Protein AF-A0A7J6AC24-F1 (afdb_monomer_lite)

Structure (mmCIF, N/CA/C/O backbone):
data_AF-A0A7J6AC24-F1
#
_entry.id   AF-A0A7J6AC24-F1
#
loop_
_atom_site.group_PDB
_atom_site.id
_atom_site.type_symbol
_atom_site.label_atom_id
_atom_site.label_alt_id
_atom_site.label_comp_id
_atom_site.label_asym_id
_atom_site.label_entity_id
_atom_site.label_seq_id
_atom_site.pdbx_PDB_ins_code
_atom_site.Cartn_x
_atom_site.Cartn_y
_atom_site.Cartn_z
_atom_site.occupancy
_atom_site.B_iso_or_equiv
_atom_site.auth_seq_id
_atom_site.auth_comp_id
_atom_site.auth_asym_id
_atom_site.auth_atom_id
_atom_site.pdbx_PDB_model_num
ATOM 1 N N . MET A 1 1 ? -5.800 -0.029 28.257 1.00 36.34 1 MET A N 1
ATOM 2 C CA . MET A 1 1 ? -5.425 -0.671 26.978 1.00 36.34 1 MET A CA 1
ATOM 3 C C . MET A 1 1 ? -5.150 0.449 25.990 1.00 36.34 1 MET A C 1
ATOM 5 O O . MET A 1 1 ? -6.046 1.252 25.759 1.00 36.34 1 MET A O 1
ATOM 9 N N . ALA A 1 2 ? -3.905 0.617 25.543 1.00 39.00 2 ALA A N 1
ATOM 10 C CA . ALA A 1 2 ? -3.530 1.752 24.702 1.00 39.00 2 ALA A CA 1
ATOM 11 C C . ALA A 1 2 ? -4.281 1.681 23.362 1.00 39.00 2 ALA A C 1
ATOM 13 O O . ALA A 1 2 ? -4.115 0.725 22.609 1.00 39.00 2 ALA A O 1
ATOM 14 N N . ASN A 1 3 ? -5.104 2.693 23.069 1.00 45.81 3 ASN A N 1
ATOM 15 C CA . ASN A 1 3 ? -5.588 2.966 21.717 1.00 45.81 3 ASN A CA 1
ATOM 16 C C . ASN A 1 3 ? -4.391 3.441 20.882 1.00 45.81 3 ASN A C 1
ATOM 18 O O . ASN A 1 3 ? -4.195 4.639 20.678 1.00 45.81 3 ASN A O 1
ATOM 22 N N . GLN A 1 4 ? -3.533 2.509 20.468 1.00 55.06 4 GLN A N 1
ATOM 23 C CA . GLN A 1 4 ? -2.399 2.831 19.618 1.00 55.06 4 GLN A CA 1
ATOM 24 C C . GLN A 1 4 ? -2.935 3.191 18.232 1.00 55.06 4 GLN A C 1
ATOM 26 O O . GLN A 1 4 ? -3.321 2.319 17.456 1.00 55.06 4 GLN A O 1
ATOM 31 N N . LYS A 1 5 ? -3.003 4.494 17.938 1.00 62.88 5 LYS A N 1
ATOM 32 C CA . LYS A 1 5 ? -3.261 4.983 16.581 1.00 62.88 5 LYS A CA 1
ATOM 33 C C . LYS A 1 5 ? -2.176 4.415 15.668 1.00 62.88 5 LYS A C 1
ATOM 35 O O . LYS A 1 5 ? -0.992 4.622 15.926 1.00 62.88 5 LYS A O 1
ATOM 40 N N . MET A 1 6 ? -2.581 3.695 14.623 1.00 70.00 6 MET A N 1
ATOM 41 C CA . MET A 1 6 ? -1.657 3.220 13.597 1.00 70.00 6 MET A CA 1
ATOM 42 C C . MET A 1 6 ? -0.981 4.437 12.960 1.00 70.00 6 MET A C 1
ATOM 44 O O . MET A 1 6 ? -1.669 5.314 12.438 1.00 70.00 6 MET A O 1
ATOM 48 N N . ASN A 1 7 ? 0.346 4.512 13.045 1.00 79.38 7 ASN A N 1
ATOM 49 C CA . ASN A 1 7 ? 1.134 5.554 12.396 1.00 79.38 7 ASN A CA 1
ATOM 50 C C . ASN A 1 7 ? 1.906 4.964 11.207 1.00 79.38 7 ASN A C 1
ATOM 52 O O . ASN A 1 7 ? 2.098 3.752 11.123 1.00 79.38 7 ASN A O 1
ATOM 56 N N . GLN A 1 8 ? 2.375 5.820 10.309 1.00 83.12 8 GLN A N 1
ATOM 57 C CA . GLN A 1 8 ? 2.968 5.467 9.018 1.00 83.12 8 GLN A CA 1
ATOM 58 C C . GLN A 1 8 ? 4.132 4.481 9.176 1.00 83.12 8 GLN A C 1
ATOM 60 O O . GLN A 1 8 ? 4.127 3.411 8.577 1.00 83.12 8 GLN A O 1
ATOM 65 N N . GLY A 1 9 ? 5.072 4.771 10.083 1.00 79.94 9 GLY A N 1
ATOM 66 C CA . GLY A 1 9 ? 6.197 3.873 10.369 1.00 79.94 9 GLY A CA 1
ATOM 67 C C . GLY A 1 9 ? 5.778 2.522 10.963 1.00 79.94 9 GLY A C 1
ATOM 68 O O . GLY A 1 9 ? 6.368 1.494 10.639 1.00 79.94 9 GLY A O 1
ATOM 69 N N . MET A 1 10 ? 4.721 2.497 11.782 1.00 81.56 10 MET A N 1
ATOM 70 C CA . MET A 1 10 ? 4.189 1.247 12.337 1.00 81.56 10 MET A CA 1
ATOM 71 C C . MET A 1 10 ? 3.509 0.391 11.273 1.00 81.56 10 MET A C 1
ATOM 73 O O . MET A 1 10 ? 3.602 -0.833 11.331 1.00 81.56 10 MET A O 1
ATOM 77 N N . LEU A 1 11 ? 2.833 1.035 10.320 1.00 80.69 11 LEU A N 1
ATOM 78 C CA . LEU A 1 11 ? 2.199 0.367 9.196 1.00 80.69 11 LEU A CA 1
ATOM 79 C C . LEU A 1 11 ? 3.256 -0.255 8.281 1.00 80.69 11 LEU A C 1
ATOM 81 O O . LEU A 1 11 ? 3.209 -1.452 8.031 1.00 80.69 11 LEU A O 1
ATOM 85 N N . LEU A 1 12 ? 4.261 0.528 7.878 1.00 82.50 12 LEU A N 1
ATOM 86 C CA . LEU A 1 12 ? 5.353 0.069 7.013 1.00 82.50 12 LEU A CA 1
ATOM 87 C C . LEU A 1 12 ? 6.121 -1.120 7.597 1.00 82.50 12 LEU A C 1
ATOM 89 O O . LEU A 1 12 ? 6.477 -2.034 6.862 1.00 82.50 12 LEU A O 1
ATOM 93 N N . SER A 1 13 ? 6.342 -1.137 8.915 1.00 81.62 13 SER A N 1
ATOM 94 C CA . SER A 1 13 ? 7.034 -2.245 9.587 1.00 81.62 13 SER A CA 1
ATOM 95 C C . SER A 1 13 ? 6.218 -3.541 9.636 1.00 81.62 13 SER A C 1
ATOM 97 O O . SER A 1 13 ? 6.779 -4.591 9.941 1.00 81.62 13 SER A O 1
ATOM 99 N N . ARG A 1 14 ? 4.904 -3.473 9.407 1.00 79.31 14 ARG A N 1
ATOM 100 C CA . ARG A 1 14 ? 4.006 -4.636 9.414 1.00 79.31 14 ARG A CA 1
ATOM 101 C C . ARG A 1 14 ? 3.731 -5.175 8.017 1.00 79.31 14 ARG A C 1
ATOM 103 O O . ARG A 1 14 ? 3.113 -6.231 7.912 1.00 79.31 14 ARG A O 1
ATOM 110 N N . ILE A 1 15 ? 4.160 -4.456 6.981 1.00 82.25 15 ILE A N 1
ATOM 111 C CA . ILE A 1 15 ? 3.973 -4.863 5.596 1.00 82.25 15 ILE A CA 1
ATOM 112 C C . ILE A 1 15 ? 5.037 -5.895 5.217 1.00 82.25 15 ILE A C 1
ATOM 114 O O . ILE A 1 15 ? 6.237 -5.629 5.265 1.00 82.25 15 ILE A O 1
ATOM 118 N N . LEU A 1 16 ? 4.573 -7.072 4.817 1.00 82.00 16 LEU A N 1
ATOM 119 C CA . LEU A 1 16 ? 5.316 -8.080 4.086 1.00 82.00 16 LEU A CA 1
ATOM 120 C C . LEU A 1 16 ? 5.290 -7.668 2.616 1.00 82.00 16 LEU A C 1
ATOM 122 O O . LEU A 1 16 ? 4.266 -7.771 1.939 1.00 82.00 16 LEU A O 1
ATOM 126 N N . TRP A 1 17 ? 6.411 -7.124 2.160 1.00 81.44 17 TRP A N 1
ATOM 127 C CA . TRP A 1 17 ? 6.581 -6.683 0.783 1.00 81.44 17 TRP A CA 1
ATOM 128 C C . TRP A 1 17 ? 6.651 -7.881 -0.166 1.00 81.44 17 TRP A C 1
ATOM 130 O O . TRP A 1 17 ? 7.186 -8.923 0.226 1.00 81.44 17 TRP A O 1
ATOM 140 N N . PRO A 1 18 ? 6.145 -7.736 -1.401 1.00 72.56 18 PRO A N 1
ATOM 141 C CA . PRO A 1 18 ? 6.208 -8.798 -2.387 1.00 72.56 18 PRO A CA 1
ATOM 142 C C . PRO A 1 18 ? 7.674 -9.147 -2.641 1.00 72.56 18 PRO A C 1
ATOM 144 O O . PRO A 1 18 ? 8.510 -8.262 -2.853 1.00 72.56 18 PRO A O 1
ATOM 147 N N . ALA A 1 19 ? 7.989 -10.440 -2.615 1.00 63.09 19 ALA A N 1
ATOM 148 C CA . ALA A 1 19 ? 9.272 -10.911 -3.110 1.00 63.09 19 ALA A CA 1
ATOM 149 C C . ALA A 1 19 ? 9.362 -10.653 -4.626 1.00 63.09 19 ALA A C 1
ATOM 151 O O . ALA A 1 19 ? 8.355 -10.425 -5.302 1.00 63.09 19 ALA A O 1
ATO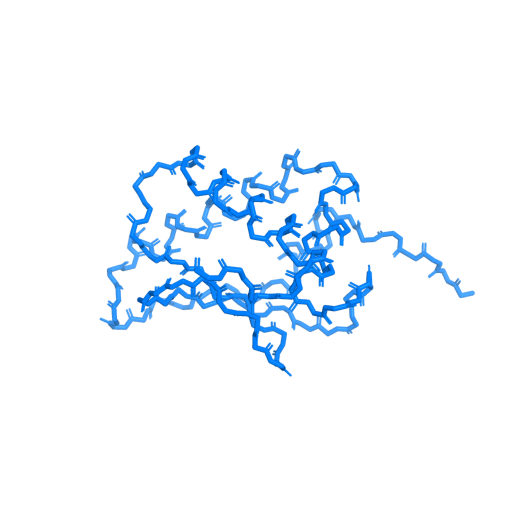M 152 N N . ALA A 1 20 ? 10.580 -10.652 -5.169 1.00 57.75 20 ALA A N 1
ATOM 153 C CA . ALA A 1 20 ? 10.741 -10.769 -6.612 1.00 57.75 20 AL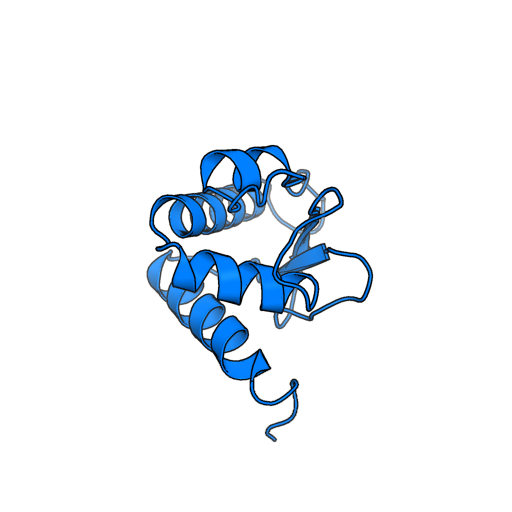A A CA 1
ATOM 154 C C . ALA A 1 20 ? 10.125 -12.114 -7.023 1.00 57.75 20 ALA A C 1
ATOM 156 O O . ALA A 1 20 ? 10.604 -13.157 -6.585 1.00 57.75 20 ALA A O 1
ATOM 157 N N . ASP A 1 21 ? 9.032 -12.057 -7.773 1.00 56.00 21 ASP A N 1
ATOM 158 C CA . ASP A 1 21 ? 8.294 -13.221 -8.252 1.00 56.00 21 ASP A CA 1
ATOM 159 C C . ASP A 1 21 ? 8.493 -13.334 -9.767 1.00 56.00 21 ASP A C 1
ATOM 161 O O . ASP A 1 21 ? 8.681 -12.315 -10.433 1.00 56.00 21 ASP A O 1
ATOM 165 N N . ASP A 1 22 ? 8.487 -14.551 -10.310 1.00 54.38 22 ASP A N 1
ATOM 166 C CA . ASP A 1 22 ? 8.783 -14.820 -11.726 1.00 54.38 22 ASP A CA 1
ATOM 167 C C . ASP A 1 22 ? 7.734 -14.192 -12.674 1.00 54.38 22 ASP A C 1
ATOM 169 O O . ASP A 1 22 ? 8.021 -13.947 -13.847 1.00 54.38 22 ASP A O 1
ATOM 173 N N . GLU A 1 23 ? 6.533 -13.865 -12.169 1.00 55.62 23 GLU A N 1
ATOM 174 C CA . GLU A 1 23 ? 5.453 -13.252 -12.958 1.00 55.62 23 GLU A CA 1
ATOM 175 C C . GLU A 1 23 ? 5.702 -11.779 -13.349 1.00 55.62 23 GLU A C 1
ATOM 177 O O . GLU A 1 23 ? 5.118 -11.301 -14.327 1.00 55.62 23 GLU A O 1
ATOM 182 N N . TYR A 1 24 ? 6.577 -11.044 -12.646 1.00 57.75 24 TYR A N 1
ATOM 183 C CA . TYR A 1 24 ? 6.921 -9.653 -12.977 1.00 57.75 24 TYR A CA 1
ATOM 184 C C . TYR A 1 24 ? 8.421 -9.375 -12.800 1.00 57.75 24 TYR A C 1
ATOM 186 O O . TYR A 1 24 ? 9.017 -9.803 -11.814 1.00 57.75 24 TYR A O 1
ATOM 194 N N . PRO A 1 25 ? 9.060 -8.573 -13.681 1.00 65.81 25 PRO A N 1
ATOM 195 C CA . PRO A 1 25 ? 10.434 -8.144 -13.451 1.00 65.81 25 PRO A CA 1
ATOM 196 C C . PRO A 1 25 ? 10.545 -7.470 -12.081 1.00 65.81 25 PRO A C 1
ATOM 198 O O . PRO A 1 25 ? 9.714 -6.631 -11.725 1.00 65.81 25 PRO A O 1
ATOM 201 N N . ALA A 1 26 ? 11.600 -7.800 -11.333 1.00 69.88 26 ALA A N 1
ATOM 202 C CA . ALA A 1 26 ? 11.846 -7.269 -9.990 1.00 69.88 26 ALA A CA 1
ATOM 203 C C . ALA A 1 26 ? 11.754 -5.730 -9.923 1.00 69.88 26 ALA A C 1
ATOM 205 O O . ALA A 1 26 ? 11.344 -5.175 -8.905 1.00 69.88 26 ALA A O 1
ATOM 206 N N . GLU A 1 27 ? 12.066 -5.043 -11.029 1.00 75.94 27 GLU A N 1
ATOM 207 C CA . GLU A 1 27 ? 11.921 -3.593 -11.164 1.00 75.94 27 GLU A CA 1
ATOM 208 C C . GLU A 1 27 ? 10.468 -3.118 -10.991 1.00 75.94 27 GLU A C 1
ATOM 210 O O . GLU A 1 27 ? 10.228 -2.099 -10.341 1.00 75.94 27 GLU A O 1
ATOM 215 N N . THR A 1 28 ? 9.487 -3.857 -11.511 1.00 78.88 28 THR A N 1
ATOM 216 C CA . THR A 1 28 ? 8.069 -3.529 -11.335 1.00 78.88 28 THR A CA 1
ATOM 217 C C . THR A 1 28 ? 7.642 -3.738 -9.889 1.00 78.88 28 THR A C 1
ATOM 219 O O . THR A 1 28 ? 7.066 -2.825 -9.298 1.00 78.88 28 THR A O 1
ATOM 222 N N . ASN A 1 29 ? 7.980 -4.878 -9.277 1.00 75.94 29 ASN A N 1
ATOM 223 C CA . ASN A 1 29 ? 7.639 -5.141 -7.873 1.00 75.94 29 ASN A CA 1
ATOM 224 C C . ASN A 1 29 ? 8.246 -4.079 -6.951 1.00 75.94 29 ASN A C 1
ATOM 226 O O . ASN A 1 29 ? 7.570 -3.552 -6.061 1.00 75.94 29 ASN A O 1
ATOM 230 N N . GLN A 1 30 ? 9.497 -3.697 -7.217 1.00 80.94 30 GLN A N 1
ATOM 231 C CA . GLN A 1 30 ? 10.170 -2.616 -6.510 1.00 80.94 30 GLN A CA 1
ATOM 232 C C . GLN A 1 30 ? 9.475 -1.268 -6.739 1.00 80.94 30 GLN A C 1
ATOM 234 O O . GLN A 1 30 ? 9.265 -0.524 -5.781 1.00 80.94 30 GLN A O 1
ATOM 239 N N . ARG A 1 31 ? 9.077 -0.950 -7.975 1.00 85.25 31 ARG A N 1
ATOM 240 C CA . ARG A 1 31 ? 8.392 0.307 -8.308 1.00 85.25 31 ARG A CA 1
ATOM 241 C C . ARG A 1 31 ? 7.051 0.432 -7.586 1.00 85.25 31 ARG A C 1
ATOM 243 O O . ARG A 1 31 ? 6.813 1.444 -6.928 1.00 85.25 31 ARG A O 1
ATOM 250 N N . ILE A 1 32 ? 6.215 -0.604 -7.643 1.00 83.19 32 ILE A N 1
ATOM 251 C CA . ILE A 1 32 ? 4.916 -0.634 -6.954 1.00 83.19 32 ILE A CA 1
ATOM 252 C C . ILE A 1 32 ? 5.102 -0.555 -5.432 1.00 83.19 32 ILE A C 1
ATOM 254 O O . ILE A 1 32 ? 4.400 0.199 -4.757 1.00 83.19 32 ILE A O 1
ATOM 258 N N . THR A 1 33 ? 6.109 -1.24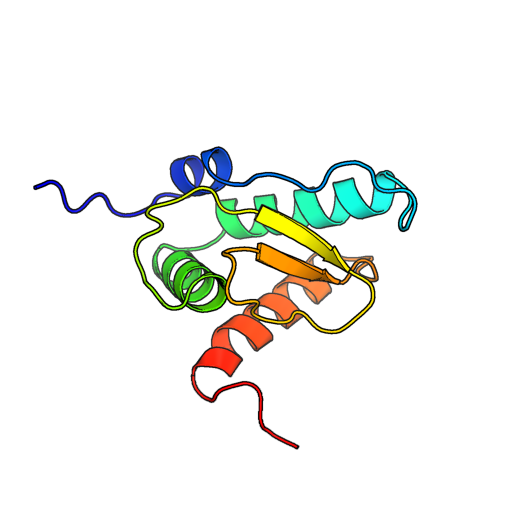8 -4.894 1.00 83.69 33 THR A N 1
ATOM 259 C CA . THR A 1 33 ? 6.488 -1.168 -3.474 1.00 83.69 33 THR A CA 1
ATOM 260 C C . THR A 1 33 ? 6.870 0.256 -3.063 1.00 83.69 33 THR A C 1
ATOM 262 O O . THR A 1 33 ? 6.389 0.761 -2.046 1.00 83.69 33 THR A O 1
ATOM 265 N N . VAL A 1 34 ? 7.690 0.940 -3.868 1.00 88.12 34 VAL A N 1
ATOM 266 C CA . VAL A 1 34 ? 8.078 2.339 -3.628 1.00 88.12 34 VAL A CA 1
ATOM 267 C C . VAL A 1 34 ? 6.858 3.257 -3.658 1.00 88.12 34 VAL A C 1
ATOM 269 O O . VAL A 1 34 ? 6.739 4.127 -2.797 1.00 88.12 34 VAL A O 1
ATOM 272 N N . TYR A 1 35 ? 5.928 3.047 -4.591 1.00 89.00 35 TYR A N 1
ATOM 273 C CA . TYR A 1 35 ? 4.700 3.836 -4.680 1.00 89.00 35 TYR A CA 1
ATOM 274 C C . TYR A 1 35 ? 3.788 3.641 -3.470 1.00 89.00 35 TYR A C 1
ATOM 276 O O . TYR A 1 35 ? 3.340 4.629 -2.888 1.00 89.00 35 TYR A O 1
ATOM 284 N N . LEU A 1 36 ? 3.556 2.399 -3.035 1.00 85.25 36 LEU A N 1
ATOM 285 C CA . LEU A 1 36 ? 2.753 2.141 -1.839 1.00 85.25 36 LEU A CA 1
ATOM 286 C C . LEU A 1 36 ? 3.409 2.746 -0.591 1.00 85.25 36 LEU A C 1
ATOM 288 O O . LEU A 1 36 ? 2.734 3.364 0.233 1.00 85.25 36 LEU A O 1
ATOM 292 N N . ARG A 1 37 ? 4.732 2.613 -0.464 1.00 87.62 37 ARG A N 1
ATOM 293 C CA . ARG A 1 37 ? 5.485 3.196 0.647 1.00 87.62 37 ARG A CA 1
ATOM 294 C C . ARG A 1 37 ? 5.371 4.720 0.669 1.00 87.62 37 ARG A C 1
ATOM 296 O O . ARG A 1 37 ? 4.999 5.272 1.700 1.00 87.62 37 ARG A O 1
ATOM 303 N N . GLN A 1 38 ? 5.591 5.375 -0.472 1.00 89.38 38 GLN A N 1
ATOM 304 C CA . GLN A 1 38 ? 5.394 6.820 -0.635 1.00 89.38 38 GLN A CA 1
ATOM 305 C C . GLN A 1 38 ? 3.971 7.247 -0.271 1.00 89.38 38 GLN A C 1
ATOM 307 O O . GLN A 1 38 ? 3.792 8.242 0.429 1.00 89.38 38 GLN A O 1
ATOM 312 N N . PHE A 1 39 ? 2.962 6.484 -0.698 1.00 87.06 39 PHE A N 1
ATOM 313 C CA . PHE A 1 39 ? 1.574 6.765 -0.353 1.00 87.06 39 PHE A CA 1
ATOM 314 C C . PHE A 1 39 ? 1.366 6.742 1.161 1.00 87.06 39 PHE A C 1
ATOM 316 O O . PHE A 1 39 ? 0.829 7.698 1.707 1.00 87.06 39 PHE A O 1
ATOM 323 N N . ILE A 1 40 ? 1.845 5.707 1.855 1.00 87.19 40 ILE A N 1
ATOM 324 C CA . ILE A 1 40 ? 1.727 5.587 3.316 1.00 87.19 40 ILE A CA 1
ATOM 325 C C . ILE A 1 40 ? 2.477 6.722 4.030 1.00 87.19 40 ILE A C 1
ATOM 327 O O . ILE A 1 40 ? 1.947 7.311 4.972 1.00 87.19 40 ILE A O 1
ATOM 331 N N . GLU A 1 41 ? 3.681 7.073 3.576 1.00 86.12 41 GLU A N 1
ATOM 332 C CA . GLU A 1 41 ? 4.487 8.166 4.145 1.00 86.12 41 GLU A CA 1
ATOM 333 C C . GLU A 1 41 ? 3.891 9.562 3.903 1.00 86.12 41 GLU A C 1
ATOM 335 O O . GLU A 1 41 ? 4.150 10.484 4.677 1.00 86.12 41 GLU A O 1
ATOM 340 N N . MET A 1 42 ? 3.070 9.729 2.866 1.00 84.12 42 MET A N 1
ATOM 341 C CA . MET A 1 42 ? 2.381 10.992 2.569 1.00 84.12 42 MET A CA 1
ATOM 342 C C . MET A 1 42 ? 0.918 11.017 3.031 1.00 84.12 42 MET A C 1
ATOM 344 O O . MET A 1 42 ? 0.302 12.083 3.065 1.00 84.12 42 MET A O 1
ATOM 348 N N . ALA A 1 43 ? 0.344 9.863 3.368 1.00 81.81 43 ALA A N 1
ATOM 349 C CA . ALA A 1 43 ? -1.051 9.725 3.758 1.00 81.81 43 ALA A CA 1
ATOM 350 C C . ALA A 1 43 ? -1.319 10.367 5.125 1.00 81.81 43 ALA A C 1
ATOM 352 O O . ALA A 1 43 ? -0.576 10.178 6.091 1.00 81.81 43 ALA A O 1
ATOM 353 N N . CYS A 1 44 ? -2.435 11.090 5.227 1.00 82.31 44 CYS A N 1
ATOM 354 C CA . CYS A 1 44 ? -2.905 11.610 6.503 1.00 82.31 44 CYS A CA 1
ATOM 355 C C . CYS A 1 44 ? -3.508 10.475 7.351 1.00 82.31 44 CYS A C 1
ATOM 357 O O . CYS A 1 44 ? -3.852 9.406 6.847 1.00 82.31 44 CYS A O 1
ATOM 359 N N . SER A 1 45 ? -3.729 10.712 8.648 1.00 79.12 45 SER A N 1
ATOM 360 C CA . SER A 1 45 ? -4.351 9.720 9.540 1.00 79.12 45 SER A CA 1
ATOM 361 C C . SER A 1 45 ? -5.712 9.218 9.044 1.00 79.12 45 SER A C 1
ATOM 363 O O . SER A 1 45 ? -6.104 8.105 9.385 1.00 79.12 45 SER A O 1
ATOM 365 N N . LYS A 1 46 ? -6.439 10.029 8.265 1.00 80.19 46 LYS A N 1
ATOM 366 C CA . LYS A 1 46 ? -7.703 9.634 7.635 1.00 80.19 46 LYS A CA 1
ATOM 367 C C . LYS A 1 46 ? -7.469 8.647 6.488 1.00 80.19 46 LYS A C 1
ATOM 369 O O . LYS A 1 46 ? -8.018 7.555 6.533 1.00 80.19 46 LYS A O 1
ATOM 374 N N . ASP A 1 47 ? -6.612 8.992 5.530 1.00 81.94 47 ASP A N 1
ATOM 375 C CA . ASP A 1 47 ? -6.287 8.129 4.387 1.00 81.94 47 ASP A CA 1
ATOM 376 C C . ASP A 1 47 ? -5.687 6.791 4.830 1.00 81.94 47 ASP A C 1
ATOM 378 O O . ASP A 1 47 ? -6.023 5.751 4.276 1.00 81.94 47 ASP A O 1
ATOM 382 N N . LEU A 1 48 ? -4.864 6.793 5.884 1.00 79.62 48 LEU A N 1
ATOM 383 C CA . LEU A 1 48 ? -4.350 5.561 6.484 1.00 79.62 48 LEU A CA 1
ATOM 384 C C . LEU A 1 48 ? -5.475 4.690 7.043 1.00 79.62 48 LEU A C 1
ATOM 386 O O . LEU A 1 48 ? -5.470 3.487 6.826 1.00 79.62 48 LEU A O 1
ATOM 390 N N . LYS A 1 49 ? -6.448 5.269 7.753 1.00 78.88 49 LYS A N 1
ATOM 391 C CA . LYS A 1 49 ? -7.599 4.514 8.272 1.00 78.88 49 LYS A CA 1
ATOM 392 C C . LYS A 1 49 ? -8.457 3.940 7.155 1.00 78.88 49 LYS A C 1
ATOM 394 O O . LYS A 1 49 ? -8.864 2.788 7.254 1.00 78.88 49 LYS A O 1
ATOM 399 N N . ASP A 1 50 ? -8.725 4.730 6.121 1.00 78.81 50 ASP A N 1
ATOM 400 C CA . ASP A 1 50 ? -9.484 4.282 4.957 1.00 78.81 50 ASP A CA 1
ATOM 401 C C . ASP A 1 50 ? -8.718 3.174 4.199 1.00 78.81 50 ASP A C 1
ATOM 403 O O . ASP A 1 50 ? -9.317 2.156 3.863 1.00 78.81 50 ASP A O 1
ATOM 407 N N . LEU A 1 51 ? -7.390 3.285 4.045 1.00 79.88 51 LEU A N 1
ATOM 408 C CA . LEU A 1 51 ? -6.531 2.226 3.489 1.00 79.88 51 LEU A CA 1
ATOM 409 C C . LEU A 1 51 ? -6.580 0.944 4.330 1.00 79.88 51 LEU A C 1
ATOM 411 O O . LEU A 1 51 ? -6.751 -0.142 3.789 1.00 79.88 51 LEU A O 1
ATOM 415 N N . LEU A 1 52 ? -6.437 1.056 5.651 1.00 76.38 52 LEU A N 1
ATOM 416 C CA . LEU A 1 52 ? -6.524 -0.075 6.578 1.00 76.38 52 LEU A CA 1
ATOM 417 C C . LEU A 1 52 ? -7.896 -0.767 6.464 1.00 76.38 52 LEU A C 1
ATOM 419 O O . LEU A 1 52 ? -7.985 -1.984 6.313 1.00 76.38 52 LEU A O 1
ATOM 423 N N . LYS A 1 53 ? -8.969 0.027 6.428 1.00 75.38 53 LYS A N 1
ATOM 424 C CA . LYS A 1 53 ? -10.334 -0.471 6.255 1.00 75.38 53 LYS A CA 1
ATOM 425 C C . LYS A 1 53 ? -10.544 -1.130 4.893 1.00 75.38 53 LYS A C 1
ATOM 427 O O . LYS A 1 53 ? -11.240 -2.134 4.821 1.00 75.38 53 LYS A O 1
ATOM 432 N N . PHE A 1 54 ? -9.938 -0.602 3.835 1.00 75.56 54 PHE A N 1
ATOM 433 C CA . PHE A 1 54 ? -9.941 -1.221 2.512 1.00 75.56 54 PHE A CA 1
ATOM 434 C C . PHE A 1 54 ? -9.198 -2.565 2.512 1.00 75.56 54 PHE A C 1
ATOM 436 O O . PHE A 1 54 ? -9.685 -3.542 1.955 1.00 75.56 54 PHE A O 1
ATOM 443 N N . TRP A 1 55 ? -8.043 -2.624 3.174 1.00 75.25 55 TRP A N 1
ATOM 444 C CA . TRP A 1 55 ? -7.152 -3.782 3.164 1.00 75.25 55 TRP A CA 1
ATOM 445 C C . TRP A 1 55 ? -7.701 -4.963 3.984 1.00 75.25 55 TRP A C 1
ATOM 447 O O . TRP A 1 55 ? -7.620 -6.102 3.534 1.00 75.25 55 TRP A O 1
ATOM 457 N N . PHE A 1 56 ? -8.283 -4.727 5.166 1.00 68.88 56 PHE A N 1
ATOM 458 C CA . PHE A 1 56 ? -8.750 -5.811 6.055 1.00 68.88 56 PHE A CA 1
ATOM 459 C C . PHE A 1 56 ? -10.151 -5.605 6.651 1.00 68.88 56 PHE A C 1
ATOM 461 O O . PHE A 1 56 ? -10.565 -6.348 7.540 1.00 68.88 56 PHE A O 1
ATOM 468 N N . GLY A 1 57 ? -10.901 -4.593 6.212 1.00 62.59 57 GLY A N 1
ATOM 469 C CA . GLY A 1 57 ? -12.265 -4.337 6.694 1.00 62.59 57 GLY A CA 1
ATOM 470 C C . GLY A 1 57 ? -12.358 -3.717 8.095 1.00 62.59 57 GLY A C 1
ATOM 471 O O . GLY A 1 57 ? -13.455 -3.366 8.530 1.00 62.59 57 GLY A O 1
ATOM 472 N N . TRP A 1 58 ? -11.237 -3.534 8.802 1.00 61.69 58 TRP A N 1
ATOM 473 C CA . TRP A 1 58 ? -11.177 -2.957 10.152 1.00 61.69 58 TRP A CA 1
ATOM 474 C C . TRP A 1 58 ? -10.235 -1.742 10.205 1.00 61.69 58 TRP A C 1
ATOM 476 O O . TRP A 1 58 ? -9.460 -1.488 9.296 1.00 61.69 58 TRP A O 1
ATOM 486 N N . GLU A 1 59 ? -10.280 -0.961 11.287 1.00 61.00 59 GLU A N 1
ATOM 487 C CA . GLU A 1 59 ? -9.395 0.211 11.467 1.00 61.00 59 GLU A CA 1
ATOM 488 C C . GLU A 1 59 ? -8.091 -0.105 12.230 1.00 61.00 59 GLU A C 1
ATOM 490 O O . GLU A 1 59 ? -7.229 0.761 12.384 1.00 61.00 59 GLU A O 1
ATOM 495 N N . VAL A 1 60 ? -7.934 -1.330 12.744 1.00 58.47 60 VAL A N 1
ATOM 496 C CA . VAL A 1 60 ? -6.796 -1.741 13.583 1.00 58.47 60 VAL A CA 1
ATOM 497 C C . VAL A 1 60 ? -6.146 -2.987 12.992 1.00 58.47 60 VAL A C 1
ATOM 499 O O . VAL A 1 60 ? -6.722 -4.068 13.080 1.00 58.47 60 VAL A O 1
ATOM 502 N N . ALA A 1 61 ? -4.937 -2.861 12.437 1.00 56.75 61 ALA A N 1
ATOM 503 C CA . ALA A 1 61 ? -4.181 -4.037 12.008 1.00 56.75 61 ALA A CA 1
ATOM 504 C C . ALA A 1 61 ? -3.759 -4.826 13.258 1.00 56.75 61 ALA A C 1
ATOM 506 O O . ALA A 1 61 ? -2.999 -4.322 14.094 1.00 56.75 61 ALA A O 1
ATOM 507 N N . LYS A 1 62 ? -4.287 -6.040 13.425 1.00 55.97 62 LYS A N 1
ATOM 508 C CA . LYS A 1 62 ? -3.879 -6.960 14.500 1.00 55.97 62 LYS A CA 1
ATOM 509 C C . LYS A 1 62 ? -2.768 -7.920 14.064 1.00 55.97 62 LYS A C 1
ATOM 511 O O . LYS A 1 62 ? -2.050 -8.415 14.925 1.00 55.97 62 LYS A O 1
ATOM 516 N N . GLU A 1 63 ? -2.586 -8.102 12.762 1.00 64.31 63 GLU A N 1
ATOM 517 C CA . GLU A 1 63 ? -1.688 -9.081 12.143 1.00 64.31 63 GLU A CA 1
ATOM 518 C C . GLU A 1 63 ? -0.798 -8.454 11.054 1.00 64.31 63 GLU A C 1
ATOM 520 O O . GLU A 1 63 ? -0.900 -7.254 10.771 1.00 64.31 63 GLU A O 1
ATOM 525 N N . SER A 1 64 ? 0.130 -9.250 10.515 1.00 64.06 64 SER A N 1
ATOM 526 C CA . SER A 1 64 ? 1.033 -8.868 9.423 1.00 64.06 64 SER A CA 1
ATOM 527 C C . SER A 1 64 ? 0.251 -8.623 8.130 1.00 64.06 64 SER A C 1
ATOM 529 O O . SER A 1 64 ? -0.680 -9.358 7.817 1.00 64.06 64 SER A O 1
ATOM 531 N N . LEU A 1 65 ? 0.633 -7.594 7.379 1.00 72.31 65 LEU A N 1
ATOM 532 C CA . LEU A 1 65 ? -0.048 -7.150 6.162 1.00 72.31 65 LEU A CA 1
ATOM 533 C C . LEU A 1 65 ? 0.746 -7.630 4.954 1.00 72.31 65 LEU A C 1
ATOM 535 O O . LEU A 1 65 ? 1.880 -7.207 4.802 1.00 72.31 65 LEU A O 1
ATOM 539 N N . ALA A 1 66 ? 0.207 -8.480 4.092 1.00 72.19 66 ALA A N 1
ATOM 540 C CA . ALA A 1 66 ? 0.941 -8.915 2.903 1.00 72.19 66 ALA A CA 1
ATOM 541 C C . ALA A 1 66 ? 0.589 -8.059 1.686 1.00 72.19 66 ALA A C 1
ATOM 543 O O . ALA A 1 66 ? -0.563 -7.669 1.514 1.00 72.19 66 ALA A O 1
ATOM 544 N N . VAL A 1 67 ? 1.575 -7.755 0.848 1.00 74.44 67 VAL A N 1
ATOM 545 C CA . VAL A 1 67 ? 1.373 -7.082 -0.439 1.00 74.44 67 VAL A CA 1
ATOM 546 C C . VAL A 1 67 ? 1.779 -8.038 -1.546 1.00 74.44 67 VAL A C 1
ATOM 548 O O . VAL A 1 67 ? 2.887 -8.568 -1.534 1.00 74.44 67 VAL A O 1
ATOM 551 N N . GLU A 1 68 ? 0.891 -8.219 -2.514 1.00 74.81 68 GLU A N 1
ATOM 552 C CA . GLU A 1 68 ? 1.136 -9.000 -3.725 1.00 74.81 68 GLU A CA 1
ATOM 553 C C . GLU A 1 68 ? 0.984 -8.096 -4.945 1.00 74.81 68 GLU A C 1
ATOM 555 O O .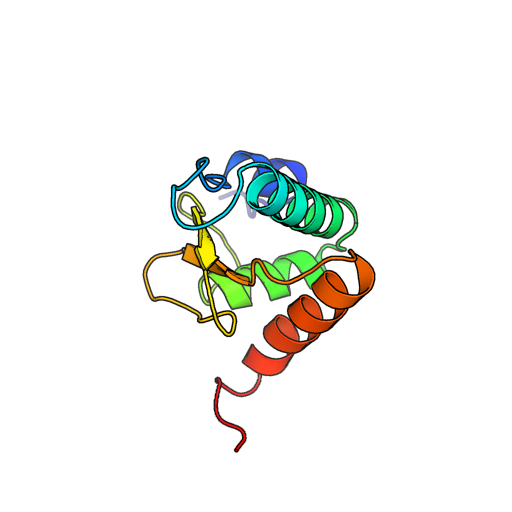 GLU A 1 68 ? 0.063 -7.280 -5.009 1.00 74.81 68 GLU A O 1
ATOM 560 N N . VAL A 1 69 ? 1.867 -8.245 -5.929 1.00 70.69 69 VAL A N 1
ATOM 561 C CA . VAL A 1 69 ? 1.686 -7.607 -7.236 1.00 70.69 69 VAL A CA 1
ATOM 562 C C . VAL A 1 69 ? 0.999 -8.615 -8.144 1.00 70.69 69 VAL A C 1
ATOM 564 O O . VAL A 1 69 ? 1.519 -9.708 -8.329 1.00 70.69 69 VAL A O 1
ATOM 567 N N . VAL A 1 70 ? -0.174 -8.273 -8.677 1.00 66.94 70 VAL A N 1
ATOM 568 C CA . VAL A 1 70 ? -0.975 -9.186 -9.511 1.00 66.94 70 VAL A CA 1
ATOM 569 C C . VAL A 1 70 ? -1.301 -8.578 -10.870 1.00 66.94 70 VAL A C 1
ATOM 571 O O . VAL A 1 70 ? -1.266 -7.359 -11.064 1.00 66.94 70 VAL A O 1
ATOM 574 N N . ASN A 1 71 ? -1.663 -9.446 -11.811 1.00 56.81 71 ASN A N 1
ATOM 575 C CA . ASN A 1 71 ? -2.151 -9.065 -13.129 1.00 56.81 71 ASN A CA 1
ATOM 576 C C . ASN A 1 71 ? -3.689 -8.925 -13.086 1.00 56.81 71 ASN A C 1
ATOM 578 O O . ASN A 1 71 ? -4.410 -9.905 -13.262 1.00 56.81 71 ASN A O 1
ATOM 582 N N . GLY A 1 72 ? -4.206 -7.733 -12.764 1.00 57.03 72 GLY A N 1
ATOM 583 C CA . GLY A 1 72 ? -5.653 -7.475 -12.683 1.00 57.03 72 GLY A CA 1
ATOM 584 C C . GLY A 1 72 ? -6.037 -6.303 -11.777 1.00 57.03 72 GLY A C 1
ATOM 585 O O . GLY A 1 72 ? -5.169 -5.575 -11.298 1.00 57.03 72 GLY A O 1
ATOM 586 N N . GLU A 1 73 ? -7.342 -6.117 -11.558 1.00 53.81 73 GLU A N 1
ATOM 587 C CA . GLU A 1 73 ? -7.889 -5.115 -10.631 1.00 53.81 73 GLU A CA 1
ATOM 588 C C . GLU A 1 73 ? -7.541 -5.462 -9.165 1.00 53.81 73 GLU A C 1
ATOM 590 O O . GLU A 1 73 ? -7.459 -6.644 -8.813 1.00 53.81 73 GLU A O 1
ATOM 595 N N . PRO A 1 74 ? -7.318 -4.466 -8.287 1.00 53.50 74 PRO A N 1
ATOM 596 C CA . PRO A 1 74 ? -7.016 -4.704 -6.876 1.00 53.50 74 PRO A CA 1
ATOM 597 C C . PRO A 1 74 ? -8.215 -5.344 -6.155 1.00 53.50 74 PRO A C 1
ATOM 599 O O . PRO A 1 74 ? -9.216 -4.689 -5.873 1.00 53.50 74 PRO A O 1
ATOM 602 N N . LEU A 1 75 ? -8.114 -6.638 -5.833 1.00 54.50 75 LEU A N 1
ATOM 603 C CA . LEU A 1 75 ? -9.174 -7.394 -5.157 1.00 54.50 75 LEU A CA 1
ATOM 604 C C . LEU A 1 75 ? -8.950 -7.444 -3.634 1.00 54.50 75 LEU A C 1
ATOM 606 O O . LEU A 1 75 ? -7.867 -7.852 -3.202 1.00 54.50 75 LEU A O 1
ATOM 610 N N . PRO A 1 76 ? -9.961 -7.129 -2.800 1.00 51.69 76 PRO A N 1
ATOM 611 C CA . PRO A 1 76 ? -9.902 -7.403 -1.370 1.00 51.69 76 PRO A CA 1
ATOM 612 C C . PRO A 1 76 ? -10.028 -8.916 -1.156 1.00 51.69 76 PRO A C 1
ATOM 614 O O . PRO A 1 76 ? -11.084 -9.503 -1.386 1.00 51.69 76 PRO A O 1
ATOM 617 N N . THR A 1 77 ? -8.948 -9.579 -0.745 1.00 51.59 77 THR A N 1
ATOM 618 C CA . THR A 1 77 ? -8.981 -11.006 -0.394 1.00 51.59 77 THR A CA 1
ATOM 619 C C . THR A 1 77 ? -9.006 -11.170 1.122 1.00 51.59 77 THR A C 1
ATOM 621 O O . THR A 1 77 ? -8.284 -10.483 1.842 1.00 51.59 77 THR A O 1
ATOM 624 N N . CYS A 1 78 ? -9.822 -12.114 1.602 1.00 44.88 78 CYS A N 1
ATOM 625 C CA . CYS A 1 78 ? -10.090 -12.462 3.006 1.00 44.88 78 CYS A CA 1
ATOM 626 C C . CYS A 1 78 ? -8.867 -12.907 3.852 1.00 44.88 78 CYS A C 1
ATOM 628 O O . CYS A 1 78 ? -9.052 -13.535 4.888 1.00 44.88 78 CYS A O 1
ATOM 630 N N . PHE A 1 79 ? -7.634 -12.601 3.435 1.00 50.53 79 PHE A N 1
ATOM 631 C CA . PHE A 1 79 ? -6.373 -13.045 4.046 1.00 50.53 79 PHE A CA 1
ATOM 632 C C . PHE A 1 79 ? -5.375 -11.907 4.324 1.00 50.53 79 PHE A C 1
ATOM 634 O O . PHE A 1 79 ? -4.173 -12.147 4.384 1.00 50.53 79 PHE A O 1
ATOM 641 N N . CYS A 1 80 ? -5.838 -10.664 4.495 1.00 62.09 80 CYS A N 1
ATOM 642 C CA . CYS A 1 80 ? -4.953 -9.522 4.790 1.00 62.09 80 CYS A CA 1
ATOM 643 C C . CYS A 1 80 ? -3.886 -9.278 3.700 1.00 62.09 80 CYS A C 1
ATOM 645 O O . CYS A 1 80 ? -2.802 -8.759 3.984 1.00 62.09 80 CYS A O 1
ATOM 647 N N . ILE A 1 81 ? -4.199 -9.626 2.446 1.00 66.38 81 ILE A N 1
ATOM 648 C CA . ILE A 1 81 ? -3.317 -9.429 1.292 1.00 66.38 81 ILE A CA 1
ATOM 649 C C . ILE A 1 81 ? -3.840 -8.276 0.430 1.00 66.38 81 ILE A C 1
ATOM 651 O O . ILE A 1 81 ? -4.962 -8.341 -0.073 1.00 66.38 81 ILE A O 1
ATOM 655 N N . LEU A 1 82 ? -3.026 -7.236 0.239 1.00 73.75 82 LEU A N 1
ATOM 656 C CA . LEU A 1 82 ? -3.301 -6.146 -0.694 1.00 73.75 82 LEU A CA 1
ATOM 657 C C . LEU A 1 82 ? -2.688 -6.483 -2.042 1.00 73.75 82 LEU A C 1
ATOM 659 O O . LEU A 1 82 ? -1.468 -6.509 -2.200 1.00 73.75 82 LEU A O 1
ATOM 663 N N . ARG A 1 83 ? -3.562 -6.712 -3.014 1.00 71.56 83 ARG A N 1
ATOM 664 C CA . ARG A 1 83 ? -3.184 -6.974 -4.395 1.00 71.56 83 ARG A CA 1
ATOM 665 C C . ARG A 1 83 ? -3.076 -5.665 -5.155 1.00 71.56 83 ARG A C 1
ATOM 667 O O . ARG A 1 83 ? -4.060 -4.941 -5.271 1.00 71.56 83 ARG A O 1
ATOM 674 N N . LEU A 1 84 ? -1.881 -5.355 -5.642 1.00 75.81 84 LEU A N 1
ATOM 675 C CA . LEU A 1 84 ? -1.599 -4.143 -6.397 1.00 75.81 84 LEU A CA 1
ATOM 676 C C . LEU A 1 84 ? -1.318 -4.483 -7.865 1.00 75.81 84 LEU A C 1
ATOM 678 O O . LEU A 1 84 ? -0.504 -5.363 -8.140 1.00 75.81 84 LEU A O 1
ATOM 682 N N . PRO A 1 85 ? -1.944 -3.781 -8.818 1.00 75.88 85 PRO A N 1
ATOM 683 C CA . PRO A 1 85 ? -1.651 -3.982 -10.228 1.00 75.88 85 PRO A CA 1
ATOM 684 C C . PRO A 1 85 ? -0.196 -3.630 -10.570 1.00 75.88 85 PRO A C 1
ATOM 686 O O . PRO A 1 85 ? 0.285 -2.545 -10.245 1.00 75.88 85 PRO A O 1
ATOM 689 N N . GLY A 1 86 ? 0.499 -4.515 -11.286 1.00 74.00 86 GLY A N 1
ATOM 690 C CA . GLY A 1 86 ? 1.880 -4.280 -11.738 1.00 74.00 86 GLY A CA 1
ATOM 691 C C . GLY A 1 86 ? 2.016 -3.359 -12.959 1.00 74.00 86 GLY A C 1
ATOM 692 O O . GLY A 1 86 ? 3.121 -3.029 -13.377 1.00 74.00 86 GLY A O 1
ATOM 693 N N . HIS A 1 87 ? 0.914 -2.931 -13.577 1.00 77.75 87 HIS A N 1
ATOM 694 C CA . HIS A 1 87 ? 0.957 -2.188 -14.842 1.00 77.75 87 HIS A CA 1
ATOM 695 C C . HIS A 1 87 ? 1.255 -0.683 -14.684 1.00 77.75 87 HIS A C 1
ATOM 697 O O . HIS A 1 87 ? 1.435 0.014 -15.688 1.00 77.75 87 HIS A O 1
ATOM 703 N N . TYR A 1 88 ? 1.314 -0.161 -13.453 1.00 79.69 88 TYR A N 1
ATOM 704 C CA . TYR A 1 88 ? 1.541 1.264 -13.214 1.00 79.69 88 TYR A CA 1
ATOM 705 C C . TYR A 1 88 ? 2.973 1.688 -13.536 1.00 79.69 88 TYR A C 1
ATOM 707 O O . TYR A 1 88 ? 3.944 1.193 -12.965 1.00 79.69 88 TYR A O 1
ATOM 715 N N . LYS A 1 89 ? 3.094 2.686 -14.414 1.00 81.69 89 LYS A N 1
ATOM 716 C CA . LYS A 1 89 ? 4.378 3.299 -14.779 1.00 81.69 89 LYS A CA 1
ATOM 717 C C . LYS A 1 89 ? 4.671 4.587 -14.013 1.00 81.69 89 LYS A C 1
ATOM 719 O O . LYS A 1 89 ? 5.841 4.953 -13.924 1.00 81.69 89 LYS A O 1
ATOM 724 N N . ASP A 1 90 ? 3.638 5.193 -13.422 1.00 86.88 90 ASP A N 1
ATOM 725 C CA . ASP A 1 90 ? 3.664 6.507 -12.782 1.00 86.88 90 ASP A CA 1
ATOM 726 C C . ASP A 1 90 ? 2.951 6.487 -11.423 1.00 86.88 90 ASP A C 1
ATOM 728 O O . ASP A 1 90 ? 1.869 5.913 -11.272 1.00 86.88 90 ASP A O 1
ATOM 732 N N . TYR A 1 91 ? 3.523 7.192 -10.441 1.00 83.69 91 TYR A N 1
ATOM 733 C CA . TYR A 1 91 ? 2.974 7.271 -9.082 1.00 83.69 91 TYR A CA 1
ATOM 734 C C . TYR A 1 91 ? 1.583 7.917 -9.028 1.00 83.69 91 TYR A C 1
ATOM 736 O O . TYR A 1 91 ? 0.745 7.507 -8.232 1.00 83.69 91 TYR A O 1
ATOM 744 N N . GLN A 1 92 ? 1.319 8.927 -9.864 1.00 85.38 92 GLN A N 1
ATOM 745 C CA . GLN A 1 92 ? 0.042 9.652 -9.837 1.00 85.38 92 GLN A CA 1
ATOM 746 C C . GLN A 1 92 ? -1.130 8.755 -10.242 1.00 85.38 92 GLN A C 1
ATOM 748 O O . GLN A 1 92 ? -2.149 8.751 -9.556 1.00 85.38 92 GLN A O 1
ATOM 753 N N . SER A 1 93 ? -0.963 7.954 -11.299 1.00 84.31 93 SER A N 1
ATOM 754 C CA . SER A 1 93 ? -1.982 6.996 -11.736 1.00 84.31 93 SER A CA 1
ATOM 755 C C . SER A 1 93 ? -2.219 5.923 -10.678 1.00 84.31 93 SER A C 1
ATOM 757 O O . SER A 1 93 ? -3.367 5.684 -10.317 1.00 84.31 93 SER A O 1
ATOM 759 N N . PHE A 1 94 ? -1.143 5.365 -10.105 1.00 85.25 94 PHE A N 1
ATOM 760 C CA . PHE A 1 94 ? -1.233 4.421 -8.986 1.00 85.25 94 PHE A CA 1
ATOM 761 C C . PHE A 1 94 ? -2.007 5.011 -7.801 1.00 85.25 94 PHE A C 1
ATOM 763 O O . PHE A 1 94 ? -2.930 4.396 -7.276 1.00 85.25 94 PHE A O 1
ATOM 770 N N . ARG A 1 95 ? -1.643 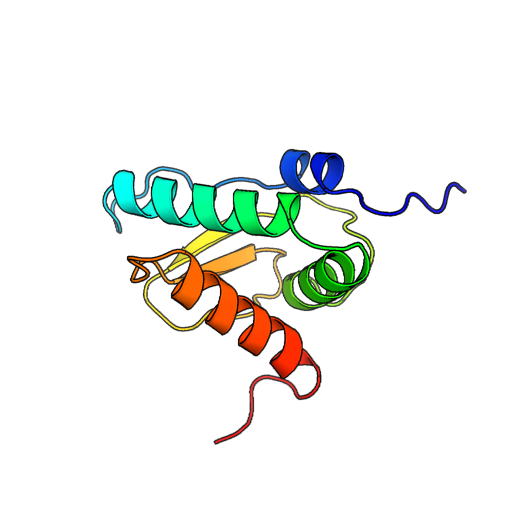6.226 -7.376 1.00 84.69 95 ARG A N 1
ATOM 771 C CA . ARG A 1 95 ? -2.260 6.898 -6.231 1.00 84.69 95 ARG A CA 1
ATOM 772 C C . ARG A 1 95 ? -3.738 7.177 -6.477 1.00 84.69 95 ARG A C 1
ATOM 774 O O . ARG A 1 95 ? -4.539 7.002 -5.565 1.00 84.69 95 ARG A O 1
ATOM 781 N N . MET A 1 96 ? -4.082 7.667 -7.665 1.00 82.19 96 MET A N 1
ATOM 782 C CA . MET A 1 96 ? -5.460 8.009 -8.000 1.00 82.19 96 MET A CA 1
ATOM 783 C C . MET A 1 96 ? -6.346 6.764 -7.991 1.00 82.19 96 MET A C 1
ATOM 785 O O . MET A 1 96 ? -7.389 6.783 -7.343 1.00 82.19 96 MET A O 1
ATOM 789 N N . ASP A 1 97 ? -5.891 5.682 -8.622 1.00 82.25 97 ASP A N 1
ATOM 790 C CA . ASP A 1 97 ? -6.612 4.410 -8.661 1.00 82.25 97 ASP A CA 1
ATOM 791 C C . ASP A 1 97 ? -6.741 3.778 -7.267 1.00 82.25 97 ASP A C 1
ATOM 793 O O . ASP A 1 97 ? -7.828 3.377 -6.854 1.00 82.25 97 ASP A O 1
ATOM 797 N N . LEU A 1 98 ? -5.666 3.815 -6.469 1.00 82.25 98 LEU A N 1
ATOM 798 C CA . LEU A 1 98 ? -5.683 3.342 -5.086 1.00 82.25 98 LEU A CA 1
ATOM 799 C C . LEU A 1 98 ? -6.690 4.126 -4.230 1.00 82.25 98 LEU A C 1
ATOM 801 O O . LEU A 1 98 ? -7.473 3.522 -3.501 1.00 82.25 98 LEU A O 1
ATOM 805 N N . ILE A 1 99 ? -6.716 5.461 -4.326 1.00 81.00 99 ILE A N 1
ATOM 806 C CA . ILE A 1 99 ? -7.705 6.294 -3.618 1.00 81.00 99 ILE A CA 1
ATOM 807 C C . ILE A 1 99 ? -9.123 5.992 -4.110 1.00 81.00 99 ILE A C 1
ATOM 809 O O . ILE A 1 99 ? -10.042 5.935 -3.289 1.00 81.00 99 ILE A O 1
ATOM 813 N N . MET A 1 100 ? -9.314 5.788 -5.419 1.00 78.25 100 MET A N 1
ATOM 814 C CA . MET A 1 100 ? -10.610 5.391 -5.970 1.00 78.25 100 MET A CA 1
ATOM 815 C C . MET A 1 100 ? -11.059 4.045 -5.406 1.00 78.25 100 MET A C 1
ATOM 817 O O . MET A 1 100 ? -12.186 3.957 -4.934 1.00 78.25 100 MET A O 1
ATOM 821 N N . CYS A 1 101 ? -10.189 3.038 -5.353 1.00 74.88 101 CYS A N 1
ATOM 822 C CA . CYS A 1 101 ? -10.497 1.727 -4.779 1.00 74.88 101 CYS A CA 1
ATOM 823 C C . CYS A 1 101 ? -10.824 1.810 -3.283 1.00 74.88 101 CYS A C 1
ATOM 825 O O . CYS A 1 101 ? -11.844 1.283 -2.832 1.00 74.88 101 CYS A O 1
ATOM 827 N N . ILE A 1 102 ? -10.014 2.551 -2.520 1.00 75.25 102 ILE A N 1
ATOM 828 C CA . ILE A 1 102 ? -10.252 2.814 -1.096 1.00 75.25 102 ILE A CA 1
ATOM 829 C C . ILE A 1 102 ? -11.614 3.493 -0.886 1.00 75.25 102 ILE A C 1
ATOM 831 O O . ILE A 1 102 ? -12.386 3.088 -0.014 1.00 75.25 102 ILE A O 1
ATOM 835 N N . GLY A 1 103 ? -11.928 4.510 -1.695 1.00 67.56 103 GLY A N 1
ATOM 836 C CA . GLY A 1 103 ? -13.203 5.225 -1.650 1.00 67.56 103 GLY A CA 1
ATOM 837 C C . GLY A 1 103 ? -14.389 4.378 -2.119 1.00 67.56 103 GLY A C 1
ATOM 838 O O . GLY A 1 103 ? -15.486 4.506 -1.568 1.00 67.56 103 GLY A O 1
ATOM 839 N N . SER A 1 104 ? -14.156 3.487 -3.086 1.00 64.81 104 SER A N 1
ATOM 840 C CA . SER A 1 104 ? -15.151 2.578 -3.652 1.00 64.81 104 SER A CA 1
ATOM 841 C C . SER A 1 104 ? -15.614 1.559 -2.618 1.00 64.81 104 SER A C 1
ATOM 843 O O . SER A 1 104 ? -16.802 1.309 -2.537 1.00 64.81 104 SER A O 1
ATOM 845 N N . CYS A 1 105 ? -14.771 1.113 -1.678 1.00 53.88 105 CYS A N 1
ATOM 846 C CA . CYS A 1 105 ? -15.196 0.234 -0.573 1.00 53.88 105 CYS A CA 1
ATOM 847 C C . CYS A 1 105 ? -16.268 0.809 0.391 1.00 53.88 105 CYS A C 1
ATOM 849 O O . CYS A 1 105 ? -16.700 0.103 1.305 1.00 53.88 105 CYS A O 1
ATOM 851 N N . LYS A 1 106 ? -16.762 2.046 0.204 1.00 47.22 106 LYS A N 1
ATOM 852 C CA . LYS A 1 106 ? -18.044 2.485 0.804 1.00 47.22 106 LYS A CA 1
ATOM 853 C C . LYS A 1 106 ? -19.282 1.851 0.152 1.00 47.22 106 LYS A C 1
ATOM 855 O O . LYS A 1 106 ? -20.328 1.803 0.793 1.00 47.22 106 LYS A O 1
ATOM 860 N N . TYR A 1 107 ? -19.149 1.344 -1.067 1.00 42.97 107 TYR A N 1
ATOM 861 C CA . TYR A 1 107 ? -20.123 0.558 -1.810 1.00 42.97 107 TYR A CA 1
ATOM 862 C C . TYR A 1 107 ? -19.367 -0.655 -2.360 1.00 42.97 107 TYR A C 1
ATOM 864 O O . TYR A 1 107 ? -18.613 -0.515 -3.311 1.00 42.97 107 TYR A O 1
ATOM 872 N N . GLY A 1 108 ? -19.484 -1.820 -1.710 1.00 36.09 108 GLY A N 1
ATOM 873 C CA . GLY A 1 108 ? -18.717 -3.021 -2.070 1.00 36.09 108 GLY A CA 1
ATOM 874 C C . GLY A 1 108 ? -18.607 -3.227 -3.585 1.00 36.09 108 GLY A C 1
ATOM 875 O O . GLY A 1 108 ? -19.585 -2.982 -4.285 1.00 36.09 108 GLY A O 1
ATOM 876 N N . PHE A 1 109 ? -17.416 -3.627 -4.057 1.00 45.09 109 PHE A N 1
ATOM 877 C CA . PHE A 1 109 ? -17.091 -3.833 -5.475 1.00 45.09 109 PHE A CA 1
ATOM 878 C C . PHE A 1 109 ? -18.276 -4.450 -6.227 1.00 45.09 109 PHE A C 1
ATOM 880 O O . PHE A 1 109 ? -18.615 -5.619 -6.051 1.00 45.09 109 PHE A O 1
ATOM 887 N N . GLY A 1 110 ? -18.957 -3.592 -6.982 1.00 39.62 110 GLY A N 1
ATOM 888 C CA . GLY A 1 110 ? -20.328 -3.819 -7.412 1.00 39.62 110 GLY A CA 1
ATOM 889 C C . GLY A 1 110 ? -20.968 -2.526 -7.905 1.00 39.62 110 GLY A C 1
ATOM 890 O O . GLY A 1 110 ? -22.052 -2.153 -7.461 1.00 39.62 110 GLY A O 1
ATOM 891 N N . HIS A 1 111 ? -20.302 -1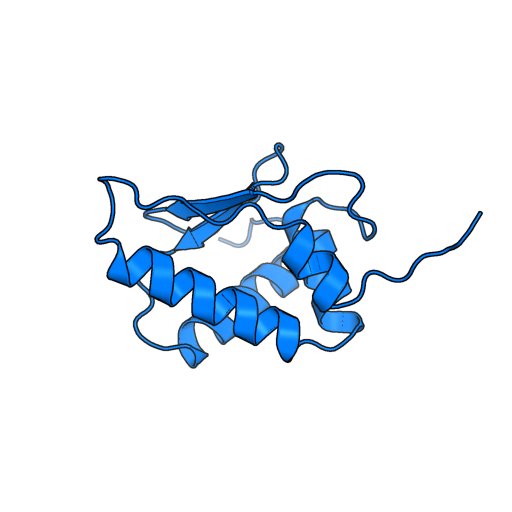.827 -8.824 1.00 29.56 111 HIS A N 1
ATOM 892 C CA . HIS A 1 111 ? -21.029 -0.971 -9.753 1.00 29.56 111 HIS A CA 1
ATOM 893 C C . HIS A 1 111 ? -20.505 -1.168 -11.179 1.00 29.56 111 HIS A C 1
ATOM 895 O O . HIS A 1 111 ? -19.580 -0.485 -11.595 1.00 29.56 111 HIS A O 1
ATOM 901 N N . ILE A 1 112 ? -21.107 -2.189 -11.807 1.00 36.06 112 ILE A N 1
ATOM 902 C CA . ILE A 1 112 ? -21.540 -2.343 -13.212 1.00 36.06 112 ILE A CA 1
ATOM 903 C C . ILE A 1 112 ? -20.553 -1.921 -14.305 1.00 36.06 112 ILE A C 1
ATOM 905 O O . ILE A 1 112 ? -20.349 -0.704 -14.493 1.00 36.06 112 ILE A O 1
#

Sequence (112 aa):
MANQKMNQGMLLSRILWPAADDEYPAETNQRITVYLRQFIEMACSKDLKDLLKFWFGWEVAKESLAVEVVNGEPLPTCFCILRLPGHYKDYQSFRMDLIMCIGSCKYGFGHI

Foldseek 3Di:
DDPPQDALVNLLVLEDQDDCDPVDHPVLSVVLVVLVSVCSVPDDSVRLQLLVCLQAVHSDDPHRAYEAEDCDQFDRDNPNYTYAHSPDPDSVVSNVSSVVSSVCVVPPPDDD

Organism: Ameiurus melas (NCBI:txid219545)

pLDDT: mean 70.14, std 14.38, range [29.56, 89.38]

Radius of gyration: 13.63 Å; chains: 1; bounding box: 34×26×42 Å

Secondary structure (DSSP, 8-state):
-------HHHHHTTEEPPP--TTS-HHHHHHHHHHHHHHHHH--HHHHHHHHHHHHSSSS--SPEEEEEESSS--EETTTEEEEETT--SHHHHHHHHHHHHHHTTS-S---